Protein AF-0000000070306969 (afdb_homodimer)

Structure (mmCIF, N/CA/C/O backbone):
data_AF-0000000070306969-model_v1
#
loop_
_entity.id
_entity.type
_entity.pdbx_description
1 polymer 'Uncharacterized protein'
#
loop_
_atom_site.group_PDB
_atom_site.id
_atom_site.type_symbol
_atom_site.label_atom_id
_atom_site.label_alt_id
_atom_site.label_comp_id
_atom_site.label_asym_id
_atom_site.label_entity_id
_atom_site.label_seq_id
_atom_site.pdbx_PDB_ins_code
_atom_site.Cartn_x
_atom_site.Cartn_y
_atom_site.Cartn_z
_atom_site.occupancy
_atom_site.B_iso_or_equiv
_atom_site.auth_seq_id
_atom_site.auth_comp_id
_atom_site.auth_asym_id
_atom_site.auth_atom_id
_atom_site.pdbx_PDB_model_num
ATOM 1 N N . MET A 1 1 ? -7.176 44.594 17.234 1 61.69 1 MET A N 1
ATOM 2 C CA . MET A 1 1 ? -5.941 44 16.734 1 61.69 1 MET A CA 1
ATOM 3 C C . MET A 1 1 ? -5.578 42.75 17.5 1 61.69 1 MET A C 1
ATOM 5 O O . MET A 1 1 ? -5.281 41.719 16.906 1 61.69 1 MET A O 1
ATOM 9 N N . VAL A 1 2 ? -5.82 42.844 18.797 1 67.19 2 VAL A N 1
ATOM 10 C CA . VAL A 1 2 ? -5.48 41.688 19.641 1 67.19 2 VAL A CA 1
ATOM 11 C C . VAL A 1 2 ? -6.52 40.594 19.469 1 67.19 2 VAL A C 1
ATOM 13 O O . VAL A 1 2 ? -6.168 39.406 19.359 1 67.19 2 VAL A O 1
ATOM 16 N N . LYS A 1 3 ? -7.684 41 19.328 1 71.31 3 LYS A N 1
ATOM 17 C CA . LYS A 1 3 ? -8.758 40.031 19.172 1 71.31 3 LYS A CA 1
ATOM 18 C C . LYS A 1 3 ? -8.664 39.312 17.828 1 71.31 3 LYS A C 1
ATOM 20 O O . LYS A 1 3 ? -8.867 38.094 17.75 1 71.31 3 LYS A O 1
ATOM 25 N N . ALA A 1 4 ? -8.297 40.031 16.859 1 69.44 4 ALA A N 1
ATOM 26 C CA . ALA A 1 4 ? -8.141 39.469 15.539 1 69.44 4 ALA A CA 1
ATOM 27 C C . ALA A 1 4 ? -6.977 38.469 15.5 1 69.44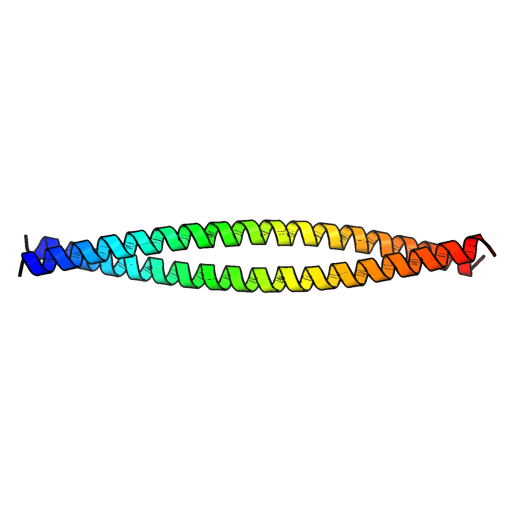 4 ALA A C 1
ATOM 29 O O . ALA A 1 4 ? -7.094 37.375 14.93 1 69.44 4 ALA A O 1
ATOM 30 N N . ALA A 1 5 ? -5.992 38.781 16.266 1 75.56 5 ALA A N 1
ATOM 31 C CA . ALA A 1 5 ? -4.809 37.906 16.297 1 75.56 5 ALA A CA 1
ATOM 32 C C . ALA A 1 5 ? -5.098 36.625 17.047 1 75.56 5 ALA A C 1
ATOM 34 O O . ALA A 1 5 ? -4.633 35.531 16.641 1 75.56 5 ALA A O 1
ATOM 35 N N . LYS A 1 6 ? -5.938 36.812 18.031 1 81.56 6 LYS A N 1
ATOM 36 C CA . LYS A 1 6 ? -6.312 35.625 18.797 1 81.56 6 LYS A CA 1
ATOM 37 C C . LYS A 1 6 ? -7.195 34.688 17.984 1 81.56 6 LYS A C 1
ATOM 39 O O . LYS A 1 6 ? -7.035 33.469 18.047 1 81.56 6 LYS A O 1
ATOM 44 N N . ALA A 1 7 ? -8.094 35.219 17.266 1 82.5 7 ALA A N 1
ATOM 45 C CA . ALA A 1 7 ? -8.969 34.406 16.422 1 82.5 7 ALA A CA 1
ATOM 46 C C . ALA A 1 7 ? -8.18 33.688 15.344 1 82.5 7 ALA A C 1
ATOM 48 O O . ALA A 1 7 ? -8.445 32.531 15.055 1 82.5 7 ALA A O 1
ATOM 49 N N . ASP A 1 8 ? -7.219 34.406 14.773 1 86.12 8 ASP A N 1
ATOM 50 C CA . ASP A 1 8 ? -6.363 33.781 13.75 1 86.12 8 ASP A CA 1
ATOM 51 C C . ASP A 1 8 ? -5.551 32.656 14.336 1 86.12 8 ASP A C 1
ATOM 53 O O . ASP A 1 8 ? -5.391 31.609 13.695 1 86.12 8 ASP A O 1
ATOM 57 N N . LEU A 1 9 ? -5.113 32.844 15.523 1 89.44 9 LEU A N 1
ATOM 58 C CA . LEU A 1 9 ? -4.324 31.797 16.188 1 89.44 9 LEU A CA 1
ATOM 59 C C . LEU A 1 9 ? -5.184 30.578 16.516 1 89.44 9 LEU A C 1
ATOM 61 O O . LEU A 1 9 ? -4.734 29.438 16.375 1 89.44 9 LEU A O 1
ATOM 65 N N . ASP A 1 10 ? -6.355 30.828 16.922 1 90.25 10 ASP A N 1
ATOM 66 C CA . ASP A 1 10 ? -7.281 29.734 17.219 1 90.25 10 ASP A CA 1
ATOM 67 C C . ASP A 1 10 ? -7.602 28.922 15.961 1 90.25 10 ASP A C 1
ATOM 69 O O . ASP A 1 10 ? -7.629 27.703 15.992 1 90.25 10 ASP A O 1
ATOM 73 N N . GLN A 1 11 ? -7.773 29.641 14.945 1 93.75 11 GLN A N 1
ATOM 74 C CA . GLN A 1 11 ? -8.031 28.969 13.672 1 93.75 11 GLN A CA 1
ATOM 75 C C . GLN A 1 11 ? -6.832 28.141 13.234 1 93.75 11 GLN A C 1
ATOM 77 O O . GLN A 1 11 ? -6.992 27.047 12.703 1 93.75 11 GLN A O 1
ATOM 82 N N . ALA A 1 12 ? -5.688 28.672 13.406 1 94.25 12 ALA A N 1
ATOM 83 C CA . ALA A 1 12 ? -4.473 27.938 13.055 1 94.25 12 ALA A CA 1
ATOM 84 C C . ALA A 1 12 ? -4.328 26.672 13.883 1 94.25 12 ALA A C 1
ATOM 86 O O . ALA A 1 12 ? -3.936 25.625 13.367 1 94.25 12 ALA A O 1
ATOM 87 N N . ARG A 1 13 ? -4.676 26.781 15.109 1 93.25 13 ARG A N 1
ATOM 88 C CA . ARG A 1 13 ? -4.578 25.625 16 1 93.25 13 ARG A CA 1
ATOM 89 C C . ARG A 1 13 ? -5.559 24.531 15.602 1 93.25 13 ARG A C 1
ATOM 91 O O . ARG A 1 13 ? -5.238 23.344 15.672 1 93.25 13 ARG A O 1
ATOM 98 N N . VAL A 1 14 ? -6.734 24.922 15.234 1 96.75 14 VAL A N 1
ATOM 99 C CA . VAL A 1 14 ? -7.723 23.969 14.758 1 96.75 14 VAL A CA 1
ATOM 100 C C . VAL A 1 14 ? -7.211 23.281 13.492 1 96.75 14 VAL A C 1
ATOM 102 O O . VAL A 1 14 ? -7.289 22.062 13.359 1 96.75 14 VAL A O 1
ATOM 105 N N . ARG A 1 15 ? -6.637 24.031 12.562 1 97.81 15 ARG A N 1
ATOM 106 C CA . ARG A 1 15 ? -6.102 23.5 11.312 1 97.81 15 ARG A CA 1
ATOM 107 C C . ARG A 1 15 ? -4.961 22.516 11.586 1 97.81 15 ARG A C 1
ATOM 109 O O . ARG A 1 15 ? -4.867 21.469 10.945 1 97.81 15 ARG A O 1
ATOM 116 N N . ILE A 1 16 ? -4.133 22.875 12.414 1 98.38 16 ILE A N 1
ATOM 117 C CA . ILE A 1 16 ? -3.025 22 12.797 1 98.38 16 ILE A CA 1
ATOM 118 C C . ILE A 1 16 ? -3.57 20.672 13.312 1 98.38 16 ILE A C 1
ATOM 120 O O . ILE A 1 16 ? -3.107 19.609 12.898 1 98.38 16 ILE A O 1
ATOM 124 N N . SER A 1 17 ? -4.582 20.766 14.164 1 98.38 17 SER A N 1
ATOM 125 C CA . SER A 1 17 ? -5.18 19.562 14.711 1 98.38 17 SER A CA 1
ATOM 126 C C . SER A 1 17 ? -5.762 18.688 13.609 1 98.38 17 SER A C 1
ATOM 128 O O . SER A 1 17 ? -5.609 17.453 13.641 1 98.38 17 SER A O 1
ATOM 130 N N . GLU A 1 18 ? -6.445 19.234 12.688 1 98.56 18 GLU A N 1
ATOM 131 C CA . GLU A 1 18 ? -7.023 18.516 11.562 1 98.56 18 GLU A CA 1
ATOM 132 C C . GLU A 1 18 ? -5.938 17.844 10.711 1 98.56 18 GLU A C 1
ATOM 134 O O . GLU A 1 18 ? -6.074 16.688 10.32 1 98.56 18 GLU A O 1
ATOM 139 N N . LEU A 1 19 ? -4.902 18.578 10.484 1 98.69 19 LEU A N 1
ATOM 140 C CA . LEU A 1 19 ? -3.811 18.062 9.672 1 98.69 19 LEU A CA 1
ATOM 141 C C . LEU A 1 19 ? -3.078 16.938 10.391 1 98.69 19 LEU A C 1
ATOM 143 O O . LEU A 1 19 ? -2.674 15.945 9.758 1 98.69 19 LEU A O 1
ATOM 147 N N . GLU A 1 20 ? -2.891 17.078 11.672 1 98.69 20 GLU A N 1
ATOM 148 C CA . GLU A 1 20 ? -2.275 16.016 12.453 1 98.69 20 GLU A CA 1
ATOM 149 C C . GLU A 1 20 ? -3.115 14.742 12.414 1 98.69 20 GLU A C 1
ATOM 151 O O . GLU A 1 20 ? -2.576 13.641 12.32 1 98.69 20 GLU A O 1
ATOM 156 N N . ALA A 1 21 ? -4.355 14.883 12.477 1 98.81 21 ALA A N 1
ATOM 157 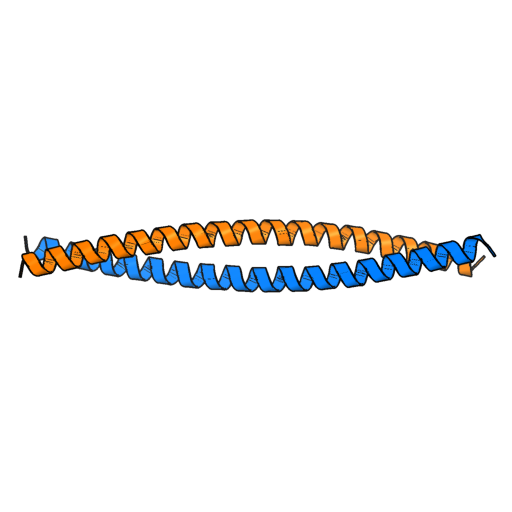C CA . ALA A 1 21 ? -5.246 13.734 12.375 1 98.81 21 ALA A CA 1
ATOM 158 C C . ALA A 1 21 ? -5.133 13.07 11.008 1 98.81 21 ALA A C 1
ATOM 160 O O . ALA A 1 21 ? -5.102 11.844 10.906 1 98.81 21 ALA A O 1
ATOM 161 N N . GLU A 1 22 ? -5.102 13.883 10.016 1 98.81 22 GLU A N 1
ATOM 162 C CA . GLU A 1 22 ? -4.973 13.359 8.656 1 98.81 22 GLU A CA 1
ATOM 163 C C . GLU A 1 22 ? -3.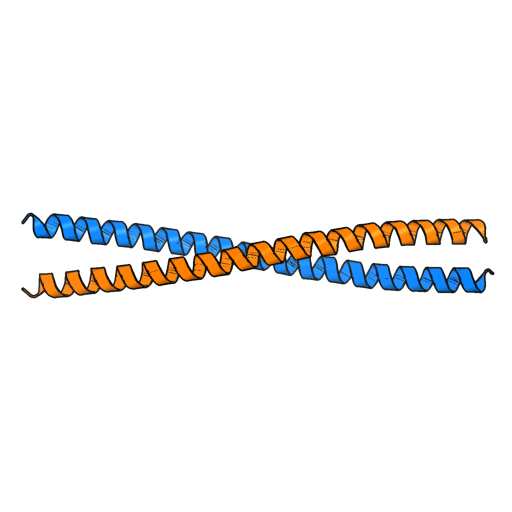645 12.633 8.469 1 98.81 22 GLU A C 1
ATOM 165 O O . GLU A 1 22 ? -3.592 11.578 7.836 1 98.81 22 GLU A O 1
ATOM 170 N N . VAL A 1 23 ? -2.59 13.156 8.93 1 98.88 23 VAL A N 1
ATOM 171 C CA . VAL A 1 23 ? -1.28 12.516 8.883 1 98.88 23 VAL A CA 1
ATOM 172 C C . VAL A 1 23 ? -1.352 11.148 9.562 1 98.88 23 VAL A C 1
ATOM 174 O O . VAL A 1 23 ? -0.837 10.156 9.039 1 98.88 23 VAL A O 1
ATOM 177 N N . THR A 1 24 ? -1.994 11.188 10.711 1 98.88 24 THR A N 1
ATOM 178 C CA . THR A 1 24 ? -2.145 9.938 11.438 1 98.88 24 THR A CA 1
ATOM 179 C C . THR A 1 24 ? -2.947 8.93 10.625 1 98.88 24 THR A C 1
ATOM 181 O O . THR A 1 24 ? -2.572 7.758 10.531 1 98.88 24 THR A O 1
ATOM 184 N N . ARG A 1 25 ? -3.998 9.242 10.016 1 98.75 25 ARG A N 1
ATOM 185 C CA . ARG A 1 25 ? -4.844 8.375 9.195 1 98.75 25 ARG A CA 1
ATOM 186 C C . ARG A 1 25 ? -4.078 7.836 7.992 1 98.75 25 ARG A C 1
ATOM 188 O O . ARG A 1 25 ? -4.09 6.633 7.73 1 98.75 25 ARG A O 1
ATOM 195 N N . LEU A 1 26 ? -3.428 8.727 7.371 1 98.81 26 LEU A N 1
ATOM 196 C CA . LEU A 1 26 ? -2.695 8.336 6.172 1 98.81 26 LEU A CA 1
ATOM 197 C C . LEU A 1 26 ? -1.522 7.43 6.523 1 98.81 26 LEU A C 1
ATOM 199 O O . LEU A 1 26 ? -1.191 6.512 5.77 1 98.81 26 LEU A O 1
ATOM 203 N N . GLY A 1 27 ? -0.964 7.777 7.652 1 98.75 27 GLY A N 1
ATOM 204 C CA . GLY A 1 27 ? 0.09 6.895 8.125 1 98.75 27 GLY A CA 1
ATOM 205 C C . GLY A 1 27 ? -0.39 5.48 8.391 1 98.75 27 GLY A C 1
ATOM 206 O O . GLY A 1 27 ? 0.252 4.516 7.977 1 98.75 27 GLY A O 1
ATOM 207 N N . SER A 1 28 ? -1.448 5.328 8.969 1 98.81 28 SER A N 1
ATOM 208 C CA . SER A 1 28 ? -2.041 4.023 9.258 1 98.81 28 SER A CA 1
ATOM 209 C C . SER A 1 28 ? -2.434 3.303 7.969 1 98.81 28 SER A C 1
ATOM 211 O O . SER A 1 28 ? -2.234 2.092 7.844 1 98.81 28 SER A O 1
ATOM 213 N N . LYS A 1 29 ? -3.002 4.074 7.105 1 98.88 29 LYS A N 1
ATOM 214 C CA . LYS A 1 29 ? -3.361 3.512 5.805 1 98.88 29 LYS A CA 1
ATOM 215 C C . LYS A 1 29 ? -2.135 2.959 5.086 1 98.88 29 LYS A C 1
ATOM 217 O O . LYS A 1 29 ? -2.162 1.84 4.57 1 98.88 29 LYS A O 1
ATOM 222 N N . ALA A 1 30 ? -1.133 3.75 5.105 1 98.81 30 ALA A N 1
ATOM 223 C CA . ALA A 1 30 ? 0.1 3.336 4.441 1 98.81 30 ALA A CA 1
ATOM 224 C C . ALA A 1 30 ? 0.685 2.088 5.098 1 98.81 30 ALA A C 1
ATOM 226 O O . ALA A 1 30 ? 1.187 1.195 4.41 1 98.81 30 ALA A O 1
ATOM 227 N N . ASP A 1 31 ? 0.599 2.002 6.344 1 98.75 31 ASP A N 1
ATOM 228 C CA . ASP A 1 31 ? 1.097 0.837 7.07 1 98.75 31 ASP A CA 1
ATOM 229 C C . ASP A 1 31 ? 0.297 -0.415 6.715 1 98.75 31 ASP A C 1
ATOM 231 O O . ASP A 1 31 ? 0.871 -1.483 6.496 1 98.75 31 ASP A O 1
ATOM 235 N N . ALA A 1 32 ? -0.991 -0.326 6.648 1 98.81 32 ALA A N 1
ATOM 236 C CA . ALA A 1 32 ? -1.843 -1.455 6.285 1 98.81 32 ALA A CA 1
ATOM 237 C C . ALA A 1 32 ? -1.557 -1.924 4.863 1 98.81 32 ALA A C 1
ATOM 239 O O . ALA A 1 32 ? -1.459 -3.125 4.605 1 98.81 32 ALA A O 1
ATOM 240 N N . GLN A 1 33 ? -1.401 -0.964 4.031 1 98.94 33 GLN A N 1
ATOM 241 C CA . GLN A 1 33 ? -1.112 -1.289 2.639 1 98.94 33 GLN A CA 1
ATOM 242 C C . GLN A 1 33 ? 0.239 -1.985 2.506 1 98.94 33 GLN A C 1
ATOM 244 O O . GLN A 1 33 ? 0.394 -2.902 1.697 1 98.94 33 GLN A O 1
ATOM 249 N N . GLN A 1 34 ? 1.131 -1.556 3.311 1 98.88 34 GLN A N 1
ATOM 250 C CA . GLN A 1 34 ? 2.43 -2.219 3.293 1 98.88 34 GLN A CA 1
ATOM 251 C C . GLN A 1 34 ? 2.311 -3.676 3.734 1 98.88 34 GLN A C 1
ATOM 253 O O . GLN A 1 34 ? 2.965 -4.555 3.17 1 98.88 34 GLN A O 1
ATOM 258 N N . GLY A 1 35 ? 1.567 -3.906 4.75 1 98.88 35 GLY A N 1
ATOM 259 C CA . GLY A 1 35 ? 1.32 -5.273 5.176 1 98.88 35 GLY A CA 1
ATOM 260 C C . GLY A 1 35 ? 0.701 -6.133 4.09 1 98.88 35 GLY A C 1
ATOM 261 O O . GLY A 1 35 ? 1.089 -7.289 3.91 1 98.88 35 GLY A O 1
ATOM 262 N N . GLU A 1 36 ? -0.201 -5.594 3.375 1 98.94 36 GLU A N 1
ATOM 263 C CA . GLU A 1 36 ? -0.847 -6.309 2.279 1 98.94 36 GLU A CA 1
ATOM 264 C C . GLU A 1 36 ? 0.145 -6.617 1.161 1 98.94 36 GLU A C 1
ATOM 266 O O . GLU A 1 36 ? 0.137 -7.719 0.604 1 98.94 36 GLU A O 1
ATOM 271 N N . ILE A 1 37 ? 0.938 -5.672 0.832 1 98.94 37 ILE A N 1
ATOM 272 C CA . ILE A 1 37 ? 1.953 -5.852 -0.2 1 98.94 37 ILE A CA 1
ATOM 273 C C . ILE A 1 37 ? 2.873 -7.012 0.177 1 98.94 37 ILE A C 1
ATOM 275 O O . ILE A 1 37 ? 3.168 -7.875 -0.654 1 98.94 37 ILE A O 1
ATOM 279 N N . GLU A 1 38 ? 3.23 -7.004 1.42 1 98.88 38 GLU A N 1
ATOM 280 C CA . GLU A 1 38 ? 4.133 -8.055 1.879 1 98.88 38 GLU A CA 1
ATOM 281 C C . GLU A 1 38 ? 3.439 -9.414 1.871 1 98.88 38 GLU A C 1
ATOM 283 O O . GLU A 1 38 ? 4.047 -10.43 1.511 1 98.88 38 GLU A O 1
ATOM 288 N N . SER A 1 39 ? 2.225 -9.508 2.221 1 98.88 39 SER A N 1
ATOM 289 C CA . SER A 1 39 ? 1.45 -10.75 2.191 1 98.88 39 SER A CA 1
ATOM 290 C C . SER A 1 39 ? 1.302 -11.273 0.767 1 98.88 39 SER A C 1
ATOM 292 O O . SER A 1 39 ? 1.489 -12.461 0.517 1 98.88 39 SER A O 1
ATOM 294 N N . GLN A 1 40 ? 1.014 -10.375 -0.122 1 98.94 40 GLN A N 1
ATOM 295 C CA . GLN A 1 40 ? 0.847 -10.758 -1.52 1 98.94 40 GLN A CA 1
ATOM 296 C C . GLN A 1 40 ? 2.168 -11.227 -2.123 1 98.94 40 GLN A C 1
ATOM 298 O O . GLN A 1 40 ? 2.193 -12.164 -2.926 1 98.94 40 GLN A O 1
ATOM 303 N N . LYS A 1 41 ? 3.191 -10.57 -1.679 1 98.94 41 LYS A N 1
ATOM 304 C CA . LYS A 1 41 ? 4.508 -10.984 -2.154 1 98.94 41 LYS A CA 1
ATOM 305 C C . LYS A 1 41 ? 4.797 -12.438 -1.769 1 98.94 41 LYS A C 1
ATOM 307 O O . LYS A 1 41 ? 5.34 -13.203 -2.568 1 98.94 41 LYS A O 1
ATOM 312 N N . LEU A 1 42 ? 4.457 -12.828 -0.613 1 98.88 42 LEU A N 1
ATOM 313 C CA . LEU A 1 42 ? 4.645 -14.203 -0.15 1 98.88 42 LEU A CA 1
ATOM 314 C C . LEU A 1 42 ? 3.773 -15.164 -0.945 1 98.88 42 LEU A C 1
ATOM 316 O O . LEU A 1 42 ? 4.23 -16.25 -1.335 1 98.88 42 LEU A O 1
ATOM 320 N N . ASP A 1 43 ? 2.584 -14.805 -1.172 1 98.88 43 ASP A N 1
ATOM 321 C CA . ASP A 1 43 ? 1.684 -15.641 -1.957 1 98.88 43 ASP A CA 1
ATOM 322 C C . ASP A 1 43 ? 2.227 -15.859 -3.367 1 98.88 43 ASP A C 1
ATOM 324 O O . ASP A 1 43 ? 2.189 -16.984 -3.885 1 98.88 43 ASP A O 1
ATOM 328 N N . ILE A 1 44 ? 2.713 -14.82 -3.934 1 98.94 44 ILE A N 1
ATOM 329 C CA . ILE A 1 44 ? 3.277 -14.898 -5.277 1 98.94 44 ILE A CA 1
ATOM 330 C C . ILE A 1 44 ? 4.461 -15.859 -5.285 1 98.94 44 ILE A C 1
ATOM 332 O O . ILE A 1 44 ? 4.594 -16.688 -6.191 1 98.94 44 ILE A O 1
ATOM 336 N N . GLN A 1 45 ? 5.215 -15.781 -4.238 1 98.81 45 GLN A N 1
ATOM 337 C CA . GLN A 1 45 ? 6.375 -16.656 -4.137 1 98.81 45 GLN A CA 1
ATOM 338 C C . GLN A 1 45 ? 5.949 -18.125 -4.027 1 98.81 45 GLN A C 1
ATOM 340 O O . GLN A 1 45 ? 6.527 -18.984 -4.684 1 98.81 45 GLN A O 1
ATOM 345 N N . VAL A 1 46 ? 5.035 -18.375 -3.246 1 98.88 46 VAL A N 1
ATOM 346 C CA . VAL A 1 46 ? 4.535 -19.734 -3.045 1 98.88 46 VAL A CA 1
ATOM 347 C C . VAL A 1 46 ? 3.957 -20.266 -4.352 1 98.88 46 VAL A C 1
ATOM 349 O O . VAL A 1 46 ? 4.262 -21.391 -4.754 1 98.88 46 VAL A O 1
ATOM 352 N N . LYS A 1 47 ? 3.201 -19.469 -5.004 1 98.81 47 LYS A N 1
ATOM 353 C CA . LYS A 1 47 ? 2.57 -19.891 -6.25 1 98.81 47 LYS A CA 1
ATOM 354 C C . LYS A 1 47 ? 3.609 -20.094 -7.348 1 98.81 47 LYS A C 1
ATOM 356 O O . LYS A 1 47 ? 3.488 -21.031 -8.156 1 98.81 47 LYS A O 1
ATOM 361 N N . SER A 1 48 ? 4.613 -19.25 -7.336 1 98.81 48 SER A N 1
ATOM 362 C CA . SER A 1 48 ? 5.699 -19.422 -8.297 1 98.81 48 SER A CA 1
ATOM 363 C C . SER A 1 48 ? 6.422 -20.75 -8.078 1 98.81 48 SER A C 1
ATOM 365 O O . SER A 1 48 ? 6.734 -21.453 -9.039 1 98.81 48 SER A O 1
ATOM 367 N N . ARG A 1 49 ? 6.684 -21.125 -6.895 1 98.75 49 ARG A N 1
ATOM 368 C CA . ARG A 1 49 ? 7.328 -22.391 -6.586 1 98.75 49 ARG A CA 1
ATOM 369 C C . ARG A 1 49 ? 6.453 -23.578 -7.012 1 98.75 49 ARG A C 1
ATOM 371 O O . ARG A 1 49 ? 6.953 -24.547 -7.57 1 98.75 49 ARG A O 1
ATOM 378 N N . ARG A 1 50 ? 5.25 -23.453 -6.785 1 98.5 50 ARG A N 1
ATOM 379 C CA . ARG A 1 50 ? 4.309 -24.5 -7.164 1 98.5 50 ARG A CA 1
ATOM 380 C C . ARG A 1 50 ? 4.277 -24.688 -8.68 1 98.5 50 ARG A C 1
ATOM 382 O O . ARG A 1 50 ? 4.273 -25.812 -9.172 1 98.5 50 ARG A O 1
ATOM 389 N N . ILE A 1 51 ? 4.227 -23.594 -9.367 1 98.62 51 ILE A N 1
ATOM 390 C CA . ILE A 1 51 ? 4.234 -23.641 -10.828 1 98.62 51 ILE A CA 1
ATOM 391 C C . ILE A 1 51 ? 5.504 -24.328 -11.312 1 98.62 51 ILE A C 1
ATOM 393 O O . ILE A 1 51 ? 5.445 -25.219 -12.18 1 98.62 51 ILE A O 1
ATOM 397 N N . ASN A 1 52 ? 6.5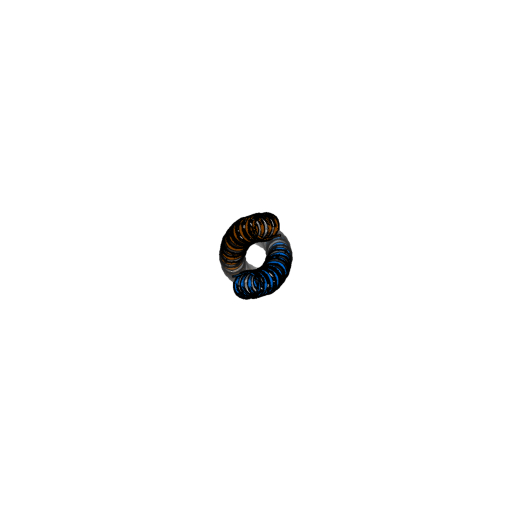86 -23.875 -10.703 1 98.31 52 ASN A N 1
ATOM 398 C CA . ASN A 1 52 ? 7.855 -24.484 -11.086 1 98.31 52 ASN A CA 1
ATOM 399 C C . ASN A 1 52 ? 7.848 -25.984 -10.836 1 98.31 52 ASN A C 1
ATOM 401 O O . ASN A 1 52 ? 8.305 -26.766 -11.68 1 98.31 52 ASN A O 1
ATOM 405 N N . ASP A 1 53 ? 7.328 -26.422 -9.727 1 97.44 53 ASP A N 1
ATOM 406 C CA . ASP A 1 53 ? 7.246 -27.828 -9.383 1 97.44 53 ASP A CA 1
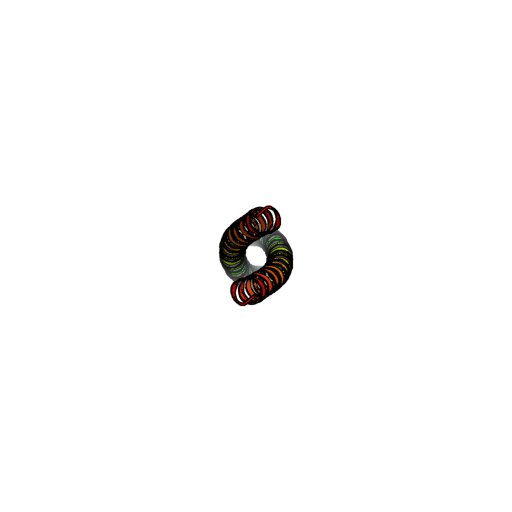ATOM 407 C C . ASP A 1 53 ? 6.359 -28.594 -10.367 1 97.44 53 ASP A C 1
ATOM 409 O O . ASP A 1 53 ? 6.719 -29.672 -10.828 1 97.44 53 ASP A O 1
ATOM 413 N N . LEU A 1 54 ? 5.289 -28 -10.742 1 96.69 54 LEU A N 1
ATOM 414 C CA . LEU A 1 54 ? 4.348 -28.641 -11.656 1 96.69 54 LEU A CA 1
ATOM 415 C C . LEU A 1 54 ? 4.941 -28.734 -13.062 1 96.69 54 LEU A C 1
ATOM 417 O O . LEU A 1 54 ? 4.766 -29.75 -13.742 1 96.69 54 LEU A O 1
ATOM 421 N N . GLU A 1 55 ? 5.637 -27.734 -13.398 1 95.56 55 GLU A N 1
ATOM 422 C CA . GLU A 1 55 ? 6.273 -27.734 -14.711 1 95.56 55 GLU A CA 1
ATOM 423 C C . GLU A 1 55 ? 7.387 -28.781 -14.773 1 95.56 55 GLU A C 1
ATOM 425 O O . GLU A 1 55 ? 7.543 -29.469 -15.789 1 95.56 55 GLU A O 1
ATOM 430 N N . ALA A 1 56 ? 8.133 -28.875 -13.695 1 93.81 56 ALA A N 1
ATOM 431 C CA . ALA A 1 56 ? 9.18 -29.891 -13.625 1 93.81 56 ALA A CA 1
ATOM 432 C C . ALA A 1 56 ? 8.594 -31.297 -13.703 1 93.81 56 ALA A C 1
ATOM 434 O O . ALA A 1 56 ? 9.109 -32.156 -14.422 1 93.81 56 ALA A O 1
ATOM 435 N N . ALA A 1 57 ? 7.547 -31.516 -13.109 1 90.38 57 ALA A N 1
ATOM 436 C CA . ALA A 1 57 ? 6.875 -32.812 -13.117 1 90.38 57 ALA A CA 1
ATOM 437 C C . ALA A 1 57 ? 6.359 -33.156 -14.516 1 90.38 57 ALA A C 1
ATOM 439 O O . ALA A 1 57 ? 6.477 -34.281 -14.969 1 90.38 57 ALA A O 1
ATOM 440 N N . ARG A 1 58 ? 5.832 -32.125 -15.094 1 87.88 58 ARG A N 1
ATOM 441 C CA . ARG A 1 58 ? 5.328 -32.312 -16.453 1 87.88 58 ARG A CA 1
ATOM 442 C C . ARG A 1 58 ? 6.453 -32.688 -17.406 1 87.88 58 ARG A C 1
ATOM 444 O O . ARG A 1 58 ? 6.289 -33.562 -18.25 1 87.88 58 ARG A O 1
ATOM 451 N N . LYS A 1 59 ? 7.586 -32.062 -17.219 1 88.5 59 LYS A N 1
ATOM 452 C CA . LYS A 1 59 ? 8.727 -32.375 -18.078 1 88.5 59 LYS A CA 1
ATOM 453 C C . LYS A 1 59 ? 9.234 -33.781 -17.875 1 88.5 59 LYS A C 1
ATOM 455 O O . LYS A 1 59 ? 9.586 -34.469 -18.828 1 88.5 59 LYS A O 1
ATOM 460 N N . ILE A 1 60 ? 9.242 -34.281 -16.703 1 85.69 60 ILE A N 1
ATOM 461 C CA . ILE A 1 60 ? 9.68 -35.625 -16.375 1 85.69 60 ILE A CA 1
ATOM 462 C C . ILE A 1 60 ? 8.711 -36.656 -16.953 1 85.69 60 ILE A C 1
ATOM 464 O O . ILE A 1 60 ? 9.125 -37.656 -17.547 1 85.69 60 ILE A O 1
ATOM 468 N N . ALA A 1 61 ? 7.5 -36.375 -17.016 1 83.81 61 ALA A N 1
ATOM 469 C CA . ALA A 1 61 ? 6.473 -37.281 -17.516 1 83.81 61 ALA A CA 1
ATOM 470 C C . ALA A 1 61 ? 6.531 -37.375 -19.047 1 83.81 61 ALA A C 1
ATOM 472 O O . ALA A 1 61 ? 6.301 -38.469 -19.609 1 83.81 61 ALA A O 1
ATOM 473 N N . GLU A 1 62 ? 6.836 -36.344 -19.672 1 83 62 GLU A N 1
ATOM 474 C CA . GLU A 1 62 ? 6.891 -36.344 -21.125 1 83 62 GLU A CA 1
ATOM 475 C C . GLU A 1 62 ? 8.094 -37.125 -21.641 1 83 62 GLU A C 1
A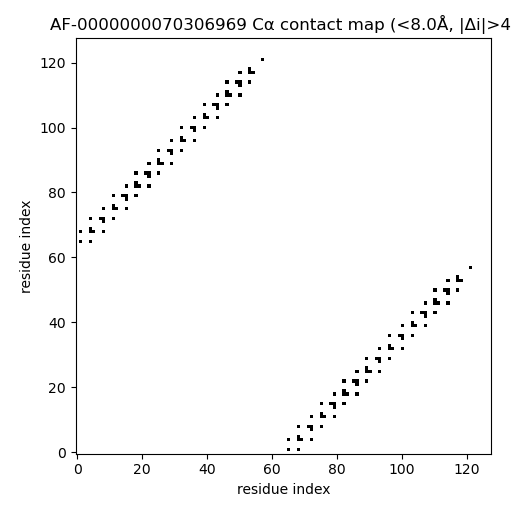TOM 477 O O . GLU A 1 62 ? 8.078 -37.625 -22.781 1 83 62 GLU A O 1
ATOM 482 N N . HIS A 1 63 ? 9.07 -37.344 -20.844 1 83.06 63 HIS A N 1
ATOM 483 C CA . HIS A 1 63 ? 10.281 -38.062 -21.266 1 83.06 63 HIS A CA 1
ATOM 484 C C . HIS A 1 63 ? 10.242 -39.5 -20.844 1 83.06 63 HIS A C 1
ATOM 486 O O . HIS A 1 63 ? 11.102 -40.312 -21.234 1 83.06 63 HIS A O 1
ATOM 492 N N . GLN A 1 64 ? 9.211 -39.938 -20.219 1 72.56 64 GLN A N 1
ATOM 493 C CA . GLN A 1 64 ? 9.031 -41.344 -19.875 1 72.56 64 GLN A CA 1
ATOM 494 C C . GLN A 1 64 ? 8.094 -42.062 -20.844 1 72.56 64 GLN A C 1
ATOM 496 O O . GLN A 1 64 ? 8.305 -43.219 -21.203 1 72.56 64 GLN A O 1
ATOM 501 N N . MET B 1 1 ? 2.504 41.75 24.109 1 62.03 1 MET B N 1
ATOM 502 C CA . MET B 1 1 ? 1.343 40.906 23.906 1 62.03 1 MET B CA 1
ATOM 503 C C . MET B 1 1 ? 1.061 40.688 22.422 1 62.03 1 MET B C 1
ATOM 505 O O . MET B 1 1 ? 0.87 39.562 21.969 1 62.03 1 MET B O 1
ATOM 509 N N . VAL B 1 2 ? 1.215 41.781 21.688 1 66.75 2 VAL B N 1
ATOM 510 C CA . VAL B 1 2 ? 0.957 41.719 20.25 1 66.75 2 VAL B CA 1
ATOM 511 C C . VAL B 1 2 ? 2.102 40.969 19.547 1 66.75 2 VAL B C 1
ATO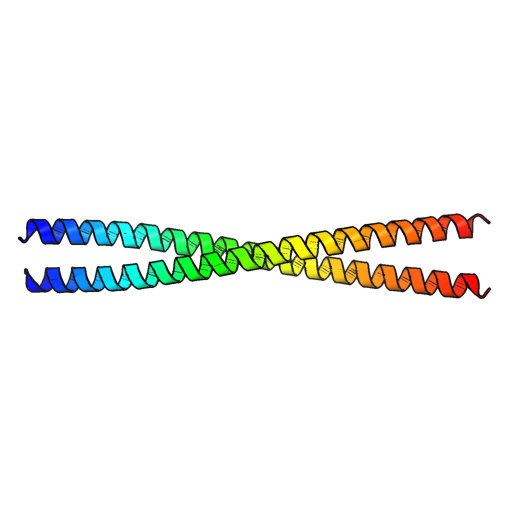M 513 O O . VAL B 1 2 ? 1.868 40.156 18.672 1 66.75 2 VAL B O 1
ATOM 516 N N . LYS B 1 3 ? 3.232 41.219 20.016 1 70.12 3 LYS B N 1
ATOM 517 C CA . LYS B 1 3 ? 4.402 40.594 19.406 1 70.12 3 LYS B CA 1
ATOM 518 C C . LYS B 1 3 ? 4.426 39.094 19.672 1 70.12 3 LYS B C 1
ATOM 520 O O . LYS B 1 3 ? 4.742 38.312 18.781 1 70.12 3 LYS B O 1
ATOM 525 N N . ALA B 1 4 ? 4.027 38.781 20.812 1 69.81 4 ALA B N 1
ATOM 526 C CA . ALA B 1 4 ? 3.982 37.375 21.188 1 69.81 4 ALA B CA 1
ATOM 527 C C . ALA B 1 4 ? 2.91 36.625 20.391 1 69.81 4 ALA B C 1
ATOM 529 O O . ALA B 1 4 ? 3.146 35.531 19.891 1 69.81 4 ALA B O 1
ATOM 530 N N . ALA B 1 5 ? 1.875 37.312 20.094 1 75.12 5 ALA B N 1
ATOM 531 C CA . ALA B 1 5 ? 0.772 36.719 19.344 1 75.12 5 ALA B CA 1
ATOM 532 C C . ALA B 1 5 ? 1.149 36.531 17.875 1 75.12 5 ALA B C 1
ATOM 534 O O . ALA B 1 5 ? 0.8 35.5 17.281 1 75.12 5 ALA B O 1
ATOM 535 N N . LYS B 1 6 ? 1.947 37.469 17.453 1 81.5 6 LYS B N 1
ATOM 536 C CA . LYS B 1 6 ? 2.393 37.375 16.062 1 81.5 6 LYS B CA 1
ATOM 537 C C . LYS B 1 6 ? 3.383 36.219 15.883 1 81.5 6 LYS B C 1
ATOM 539 O O . LYS B 1 6 ? 3.334 35.5 14.891 1 81.5 6 LYS B O 1
ATOM 544 N N . ALA B 1 7 ? 4.25 36.062 16.781 1 82.25 7 ALA B N 1
ATOM 545 C CA . ALA B 1 7 ? 5.23 35 16.734 1 82.25 7 ALA B CA 1
ATOM 546 C C . ALA B 1 7 ? 4.547 33.625 16.797 1 82.25 7 ALA B 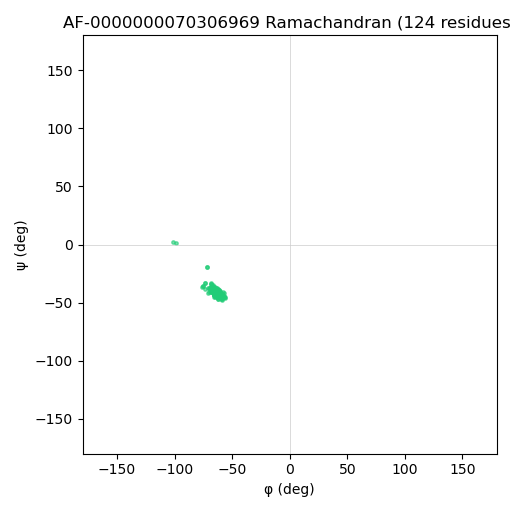C 1
ATOM 548 O O . ALA B 1 7 ? 4.926 32.688 16.062 1 82.25 7 ALA B O 1
ATOM 549 N N . ASP B 1 8 ? 3.531 33.562 17.672 1 86.12 8 ASP B N 1
ATOM 550 C CA . ASP B 1 8 ? 2.771 32.312 17.797 1 86.12 8 ASP B CA 1
ATOM 551 C C . ASP B 1 8 ? 2.047 31.984 16.5 1 86.12 8 ASP B C 1
ATOM 553 O O . ASP B 1 8 ? 2 30.812 16.078 1 86.12 8 ASP B O 1
ATOM 557 N N . LEU B 1 9 ? 1.556 33 15.891 1 89.31 9 LEU B N 1
ATOM 558 C CA . LEU B 1 9 ? 0.837 32.781 14.633 1 89.31 9 LEU B CA 1
ATOM 559 C C . LEU B 1 9 ? 1.79 32.375 13.523 1 89.31 9 LEU B C 1
ATOM 561 O O . LEU B 1 9 ? 1.444 31.516 12.695 1 89.31 9 LEU B O 1
ATOM 565 N N . ASP B 1 10 ? 2.924 32.938 13.508 1 89.94 10 ASP B N 1
ATOM 566 C CA . ASP B 1 10 ? 3.93 32.562 12.523 1 89.94 10 ASP B CA 1
ATOM 567 C C . ASP B 1 10 ? 4.367 31.109 12.703 1 89.94 10 ASP B C 1
ATOM 569 O O . ASP B 1 10 ? 4.504 30.375 11.727 1 89.94 10 ASP B O 1
ATOM 573 N N . GLN B 1 11 ? 4.512 30.781 13.914 1 93.88 11 GLN B N 1
ATOM 574 C CA . GLN B 1 11 ? 4.883 29.406 14.203 1 93.88 11 GLN B CA 1
ATOM 575 C C . GLN B 1 11 ? 3.777 28.438 13.781 1 93.88 11 GLN B C 1
ATOM 577 O O . GLN B 1 11 ? 4.059 27.359 13.266 1 93.88 11 GLN B O 1
ATOM 582 N N . ALA B 1 12 ? 2.592 28.797 14.023 1 94.25 12 ALA B N 1
ATOM 583 C CA . ALA B 1 12 ? 1.457 27.969 13.633 1 94.25 12 ALA B CA 1
ATOM 584 C C . ALA B 1 12 ? 1.396 27.812 12.117 1 94.25 12 ALA B C 1
ATOM 586 O O . ALA B 1 12 ? 1.119 26.719 11.609 1 94.25 12 ALA B O 1
ATOM 587 N N . ARG B 1 13 ? 1.699 28.859 11.445 1 93.19 13 ARG B N 1
ATOM 588 C CA . ARG B 1 13 ? 1.666 28.828 9.992 1 93.19 13 ARG B CA 1
ATOM 589 C C . ARG B 1 13 ? 2.754 27.922 9.438 1 93.19 13 ARG B C 1
ATOM 591 O O . ARG B 1 13 ? 2.533 27.203 8.453 1 93.19 13 ARG B O 1
ATOM 598 N N . VAL B 1 14 ? 3.889 27.984 10.023 1 96.75 14 VAL B N 1
ATOM 599 C CA . VAL B 1 14 ? 4.977 27.109 9.617 1 96.75 14 VAL B CA 1
ATOM 600 C C . VAL B 1 14 ? 4.586 25.656 9.859 1 96.75 14 VAL B C 1
ATOM 602 O O . VAL B 1 14 ? 4.766 24.797 8.992 1 96.75 14 VAL B O 1
ATOM 605 N N . ARG B 1 15 ? 3.977 25.328 11.008 1 97.81 15 ARG B N 1
ATOM 606 C CA . ARG B 1 15 ? 3.547 23.984 11.344 1 97.81 15 ARG B CA 1
ATOM 607 C C . ARG B 1 15 ? 2.484 23.484 10.367 1 97.81 15 ARG B C 1
ATOM 609 O O . ARG B 1 15 ? 2.516 22.328 9.945 1 97.81 15 ARG B O 1
ATOM 616 N N . ILE B 1 16 ? 1.599 24.281 10.07 1 98.31 16 ILE B N 1
ATOM 617 C CA . ILE B 1 16 ? 0.559 23.938 9.109 1 98.31 16 ILE B CA 1
ATOM 618 C C . ILE B 1 16 ? 1.198 23.547 7.777 1 98.31 16 ILE B C 1
ATOM 620 O O . ILE B 1 16 ? 0.847 22.531 7.184 1 98.31 16 ILE B O 1
ATOM 624 N N . SER B 1 17 ? 2.166 24.359 7.371 1 98.38 17 SER B N 1
ATOM 625 C CA . SER B 1 17 ? 2.844 24.078 6.109 1 98.38 17 SER B CA 1
ATOM 626 C C . SER B 1 17 ? 3.551 22.734 6.145 1 98.38 17 SER B C 1
ATOM 628 O O . SER B 1 17 ? 3.506 21.984 5.172 1 98.38 17 SER B O 1
ATOM 630 N N . GLU B 1 18 ? 4.215 22.438 7.191 1 98.56 18 GLU B N 1
ATOM 631 C CA . GLU B 1 18 ? 4.902 21.156 7.359 1 98.56 18 GLU B CA 1
ATOM 632 C C . GLU B 1 18 ? 3.922 19.984 7.336 1 98.56 18 GLU B C 1
ATOM 634 O O . GLU B 1 18 ? 4.176 18.969 6.688 1 98.56 18 GLU B O 1
ATOM 639 N N . LEU B 1 19 ? 2.838 20.172 8 1 98.69 19 LEU B N 1
ATOM 640 C CA . LEU B 1 19 ? 1.836 19.109 8.07 1 98.69 19 LEU B CA 1
ATOM 641 C C . LEU B 1 19 ? 1.171 18.906 6.715 1 98.69 19 LEU B C 1
ATOM 643 O O . LEU B 1 19 ? 0.878 17.766 6.332 1 98.69 19 LEU B O 1
ATOM 647 N N . GLU B 1 20 ? 0.916 19.969 6.02 1 98.69 20 GLU B N 1
ATOM 648 C CA . GLU B 1 20 ? 0.362 19.859 4.672 1 98.69 20 GLU B CA 1
ATOM 649 C C . GLU B 1 20 ? 1.312 19.109 3.748 1 98.69 20 GLU B C 1
ATOM 651 O O . GLU B 1 20 ? 0.875 18.297 2.93 1 98.69 20 GLU B O 1
ATOM 656 N N . ALA B 1 21 ? 2.531 19.359 3.859 1 98.75 21 ALA B N 1
ATOM 657 C CA . ALA B 1 21 ? 3.523 18.641 3.068 1 98.75 21 ALA B CA 1
ATOM 658 C C . ALA B 1 21 ? 3.525 17.156 3.412 1 98.75 21 ALA B C 1
ATOM 660 O O . ALA B 1 21 ? 3.605 16.297 2.521 1 98.75 21 ALA B O 1
ATOM 661 N N . GLU B 1 22 ? 3.459 16.875 4.656 1 98.81 22 GLU B N 1
ATOM 662 C CA . GLU B 1 22 ? 3.438 15.492 5.102 1 98.81 22 GLU B CA 1
ATOM 663 C C . GLU B 1 22 ? 2.186 14.773 4.609 1 98.81 22 GLU B C 1
ATOM 665 O O . GLU B 1 22 ? 2.252 13.617 4.191 1 98.81 22 GLU B O 1
ATOM 670 N N . VAL B 1 23 ? 1.072 15.367 4.691 1 98.88 23 VAL B N 1
ATOM 671 C CA . VAL B 1 23 ? -0.173 14.812 4.168 1 98.88 23 VAL B CA 1
ATOM 672 C C . VAL B 1 23 ? -0.014 14.492 2.684 1 98.88 23 VAL B C 1
ATOM 674 O O . VAL B 1 23 ? -0.419 13.422 2.229 1 98.88 23 VAL B O 1
ATOM 677 N N . THR B 1 24 ? 0.572 15.461 2.02 1 98.88 24 THR B N 1
ATOM 678 C CA . THR B 1 24 ? 0.798 15.25 0.593 1 98.88 24 THR B CA 1
ATOM 679 C C . THR B 1 24 ? 1.724 14.055 0.362 1 98.88 24 THR B C 1
ATOM 681 O O . THR B 1 24 ? 1.46 13.219 -0.501 1 98.88 24 THR B O 1
ATOM 684 N N . ARG B 1 25 ? 2.775 13.867 1.026 1 98.75 25 ARG B N 1
ATOM 685 C CA . ARG B 1 25 ? 3.73 12.773 0.903 1 98.75 25 ARG B CA 1
ATOM 686 C C . ARG B 1 25 ? 3.068 11.438 1.215 1 98.75 25 ARG B C 1
ATOM 688 O O . ARG B 1 25 ? 3.197 10.477 0.448 1 98.75 25 ARG B O 1
ATOM 695 N N . LEU B 1 26 ? 2.369 11.445 2.275 1 98.81 26 LEU B N 1
ATOM 696 C CA . LEU B 1 26 ? 1.729 10.203 2.697 1 98.81 26 LEU B CA 1
ATOM 697 C C . LEU B 1 26 ? 0.625 9.805 1.726 1 98.81 26 LEU B C 1
ATOM 699 O O . LEU B 1 26 ? 0.41 8.617 1.479 1 98.81 26 LEU B O 1
ATOM 703 N N . GLY B 1 27 ? -0.015 10.859 1.266 1 98.75 27 GLY B N 1
ATOM 704 C CA . GLY B 1 27 ? -1.005 10.578 0.238 1 98.75 27 GLY B CA 1
ATOM 705 C C . GLY B 1 27 ? -0.412 9.938 -1.003 1 98.75 27 GLY B C 1
ATOM 706 O O . GLY B 1 27 ? -0.948 8.953 -1.517 1 98.75 27 GLY B O 1
ATOM 707 N N . SER B 1 28 ? 0.627 10.375 -1.447 1 98.81 28 SER B N 1
ATOM 708 C CA . SER B 1 28 ? 1.32 9.828 -2.609 1 98.81 28 SER B CA 1
ATOM 709 C C . SER B 1 28 ? 1.832 8.422 -2.334 1 98.81 28 SER B C 1
ATOM 711 O O . SER B 1 28 ? 1.75 7.543 -3.199 1 98.81 28 SER B O 1
ATOM 713 N N . LYS B 1 29 ? 2.371 8.281 -1.169 1 98.88 29 LYS B N 1
ATOM 714 C CA . LYS B 1 29 ? 2.84 6.961 -0.765 1 98.88 29 LYS B CA 1
ATOM 715 C C . LYS B 1 29 ? 1.7 5.945 -0.783 1 98.88 29 LYS B C 1
ATOM 717 O O . LYS B 1 29 ? 1.853 4.844 -1.315 1 98.88 29 LYS B O 1
ATOM 722 N N . ALA B 1 30 ? 0.634 6.367 -0.229 1 98.81 30 ALA B N 1
ATOM 723 C CA . ALA B 1 30 ? -0.525 5.48 -0.179 1 98.81 30 ALA B CA 1
ATOM 724 C C . ALA B 1 30 ? -1.023 5.148 -1.583 1 98.81 30 ALA B C 1
ATOM 726 O O . ALA B 1 30 ? -1.411 4.012 -1.859 1 98.81 30 ALA B O 1
ATOM 727 N N . ASP B 1 31 ? -0.993 6.055 -2.434 1 98.75 31 ASP B N 1
ATOM 728 C CA . ASP B 1 31 ? -1.414 5.836 -3.814 1 98.75 31 ASP B CA 1
ATOM 729 C C . ASP B 1 31 ? -0.491 4.844 -4.52 1 98.75 31 ASP B C 1
ATOM 731 O O . ASP B 1 31 ? -0.957 3.951 -5.23 1 98.75 31 ASP B O 1
ATOM 735 N N . ALA B 1 32 ? 0.791 4.973 -4.359 1 98.81 32 ALA B N 1
ATOM 736 C CA . ALA B 1 32 ? 1.756 4.059 -4.961 1 98.81 32 ALA B CA 1
ATOM 737 C C . ALA B 1 32 ? 1.576 2.641 -4.426 1 98.81 32 ALA B C 1
ATOM 739 O O . ALA B 1 32 ? 1.601 1.674 -5.191 1 98.81 32 ALA B O 1
ATOM 740 N N . GLN B 1 33 ? 1.357 2.592 -3.18 1 98.94 33 GLN B N 1
ATOM 741 C CA . GLN B 1 33 ? 1.16 1.287 -2.557 1 98.94 33 GLN B CA 1
ATOM 742 C C . GLN B 1 33 ? -0.115 0.622 -3.066 1 98.94 33 GLN B C 1
ATOM 744 O O . GLN B 1 33 ? -0.15 -0.594 -3.268 1 98.94 33 GLN B O 1
ATOM 749 N N . GLN B 1 34 ? -1.075 1.436 -3.277 1 98.88 34 GLN B N 1
ATOM 750 C CA . GLN B 1 34 ? -2.307 0.885 -3.836 1 98.88 34 GLN B CA 1
ATOM 751 C C . GLN B 1 34 ? -2.074 0.322 -5.234 1 98.88 34 GLN B C 1
ATOM 753 O O . GLN B 1 34 ? -2.615 -0.728 -5.586 1 98.88 34 GLN B O 1
ATOM 758 N N . GLY B 1 35 ? -1.37 1.026 -6.02 1 98.88 35 GLY B N 1
ATOM 759 C CA . GLY B 1 35 ? -1.021 0.519 -7.336 1 98.88 35 GLY B CA 1
ATOM 760 C C . GLY B 1 35 ? -0.278 -0.804 -7.289 1 98.88 35 GLY B C 1
ATOM 761 O O . GLY B 1 35 ? -0.555 -1.706 -8.086 1 98.88 35 GLY B O 1
ATOM 762 N N . GLU B 1 36 ? 0.618 -0.938 -6.387 1 98.94 36 GLU B N 1
ATOM 763 C CA . GLU B 1 36 ? 1.374 -2.176 -6.219 1 98.94 36 GLU B CA 1
ATOM 764 C C . GLU B 1 36 ? 0.465 -3.324 -5.793 1 98.94 36 GLU B C 1
ATOM 766 O O . GLU B 1 36 ? 0.595 -4.445 -6.289 1 98.94 36 GLU B O 1
ATOM 771 N N . ILE B 1 37 ? -0.395 -3.059 -4.879 1 98.94 37 ILE B N 1
ATOM 772 C CA . ILE B 1 37 ? -1.342 -4.062 -4.406 1 98.94 37 ILE B CA 1
ATOM 773 C C . ILE B 1 37 ? -2.17 -4.586 -5.578 1 98.94 37 ILE B C 1
ATOM 775 O O . ILE B 1 37 ? -2.348 -5.797 -5.727 1 98.94 37 ILE B O 1
ATOM 779 N N . GLU B 1 38 ? -2.584 -3.645 -6.375 1 98.88 38 GLU B N 1
ATOM 780 C CA . GLU B 1 38 ? -3.408 -4.039 -7.516 1 98.88 38 GLU B CA 1
ATOM 781 C C . GLU B 1 38 ? -2.596 -4.836 -8.531 1 98.88 38 GLU B C 1
ATOM 783 O O . GLU B 1 38 ? -3.094 -5.801 -9.109 1 98.88 38 GLU B O 1
ATOM 788 N N . SER B 1 39 ? -1.391 -4.527 -8.773 1 98.88 39 SER B N 1
ATOM 789 C CA . SER B 1 39 ? -0.507 -5.258 -9.68 1 98.88 39 SER B CA 1
ATOM 790 C C . SER B 1 39 ? -0.247 -6.672 -9.172 1 98.88 39 SER B C 1
ATOM 792 O O . SER B 1 39 ? -0.317 -7.633 -9.945 1 98.88 39 SER B O 1
ATOM 794 N N . GLN B 1 40 ? -0.011 -6.758 -7.914 1 98.88 40 GLN B N 1
ATOM 795 C CA . GLN B 1 40 ? 0.252 -8.062 -7.316 1 98.88 40 GLN B CA 1
ATOM 796 C C . GLN B 1 40 ? -0.993 -8.945 -7.352 1 98.88 40 GLN B C 1
ATOM 798 O O . GLN B 1 40 ? -0.896 -10.156 -7.562 1 98.88 40 GLN B O 1
ATOM 803 N N . LYS B 1 41 ? -2.086 -8.289 -7.176 1 98.94 41 LYS B N 1
ATOM 804 C CA . LYS B 1 41 ? -3.334 -9.047 -7.254 1 98.94 41 LYS B CA 1
ATOM 805 C C . LYS B 1 41 ? -3.5 -9.688 -8.633 1 98.94 41 LYS B C 1
ATOM 807 O O . LYS B 1 41 ? -3.936 -10.836 -8.734 1 98.94 41 LYS B O 1
ATOM 812 N N . LEU B 1 42 ? -3.17 -9.016 -9.648 1 98.88 42 LEU B N 1
ATOM 813 C CA . LEU B 1 42 ? -3.244 -9.539 -11.008 1 98.88 42 LEU B CA 1
ATOM 814 C C . LEU B 1 42 ? -2.252 -10.68 -11.203 1 98.88 42 LEU B C 1
ATOM 816 O O . LEU B 1 42 ? -2.586 -11.703 -11.805 1 98.88 42 LEU B O 1
ATOM 820 N N . ASP B 1 43 ? -1.093 -10.516 -10.719 1 98.88 43 ASP B N 1
ATOM 821 C CA . ASP B 1 43 ? -0.086 -11.562 -10.82 1 98.88 43 ASP B CA 1
ATOM 822 C C . ASP B 1 43 ? -0.549 -12.836 -10.117 1 98.88 43 ASP B C 1
ATOM 824 O O . ASP B 1 43 ? -0.385 -13.938 -10.641 1 98.88 43 ASP B O 1
ATOM 828 N N . ILE B 1 44 ? -1.099 -12.648 -8.984 1 98.94 44 ILE B N 1
ATOM 829 C CA . ILE B 1 44 ? -1.598 -13.781 -8.211 1 98.94 44 ILE B CA 1
ATOM 830 C C . ILE B 1 44 ? -2.684 -14.508 -9.008 1 98.94 44 ILE B C 1
ATOM 832 O O . ILE B 1 44 ? -2.699 -15.742 -9.07 1 98.94 44 ILE B O 1
ATOM 836 N N . GLN B 1 45 ? -3.498 -13.711 -9.633 1 98.81 45 GLN B N 1
ATOM 837 C CA . GLN B 1 45 ? -4.57 -14.297 -10.43 1 98.81 45 GLN B CA 1
ATOM 838 C C . GLN B 1 45 ? -4.012 -15.094 -11.602 1 98.81 45 GLN B C 1
ATOM 840 O O . GLN B 1 45 ? -4.48 -16.203 -11.883 1 98.81 45 GLN B O 1
ATOM 845 N N . VAL B 1 46 ? -3.102 -14.578 -12.25 1 98.88 46 VAL B N 1
ATOM 846 C CA . VAL B 1 46 ? -2.484 -15.234 -13.398 1 98.88 46 VAL B CA 1
ATOM 847 C C . VAL B 1 46 ? -1.805 -16.531 -12.953 1 98.88 46 VAL B C 1
ATOM 849 O O . VAL B 1 46 ? -1.98 -17.578 -13.578 1 98.88 46 VAL B O 1
ATOM 852 N N . LYS B 1 47 ? -1.115 -16.453 -11.898 1 98.81 47 LYS B N 1
ATOM 853 C CA . LYS B 1 47 ? -0.395 -17.625 -11.398 1 98.81 47 LYS B CA 1
ATOM 854 C C . LYS B 1 47 ? -1.361 -18.703 -10.906 1 98.81 47 LYS B C 1
ATOM 856 O O . LYS B 1 47 ? -1.119 -19.891 -11.102 1 98.81 47 LYS B O 1
ATOM 861 N N . SER B 1 48 ? -2.439 -18.234 -10.297 1 98.81 48 SER B N 1
ATOM 862 C CA . SER B 1 48 ? -3.463 -19.172 -9.867 1 98.81 48 SER B CA 1
ATOM 863 C C . SER B 1 48 ? -4.066 -19.922 -11.055 1 98.81 48 SER B C 1
ATOM 865 O O . SER B 1 48 ? -4.27 -21.125 -11 1 98.81 48 SER B O 1
ATOM 867 N N . ARG B 1 49 ? -4.336 -19.281 -12.117 1 98.75 49 ARG B N 1
ATOM 868 C CA . ARG B 1 49 ? -4.871 -19.906 -13.32 1 98.75 49 ARG B CA 1
ATOM 869 C C . ARG B 1 49 ? -3.871 -20.891 -13.914 1 98.75 49 ARG B C 1
ATOM 871 O O . ARG B 1 49 ? -4.25 -21.984 -14.336 1 98.75 49 ARG B O 1
ATOM 878 N N . ARG B 1 50 ? -2.689 -20.531 -13.922 1 98.5 50 ARG B N 1
ATOM 879 C CA . ARG B 1 50 ? -1.64 -21.391 -14.445 1 98.5 50 ARG B CA 1
ATOM 880 C C . ARG B 1 50 ? -1.526 -22.672 -13.617 1 98.5 50 ARG B C 1
ATOM 882 O O . ARG B 1 50 ? -1.388 -23.766 -14.172 1 98.5 50 ARG B O 1
ATOM 889 N N . ILE B 1 51 ? -1.55 -22.516 -12.328 1 98.62 51 ILE B N 1
ATOM 890 C CA . ILE B 1 51 ? -1.497 -23.672 -11.43 1 98.62 51 ILE B CA 1
ATOM 891 C C . ILE B 1 51 ? -2.676 -24.594 -11.719 1 98.62 51 ILE B C 1
ATOM 893 O O . ILE B 1 51 ? -2.5 -25.812 -11.844 1 98.62 51 ILE B O 1
ATOM 897 N N . ASN B 1 52 ? -3.824 -23.938 -11.805 1 98.25 52 ASN B N 1
ATOM 898 C CA . ASN B 1 52 ? -5.012 -24.734 -12.102 1 98.25 52 ASN B CA 1
ATOM 899 C C . ASN B 1 52 ? -4.871 -25.484 -13.414 1 98.25 52 ASN B C 1
ATOM 901 O O . ASN B 1 52 ? -5.215 -26.672 -13.5 1 98.25 52 ASN B O 1
ATOM 905 N N . ASP B 1 53 ? -4.359 -24.859 -14.43 1 97.5 53 ASP B N 1
ATOM 906 C CA . ASP B 1 53 ? -4.156 -25.469 -15.734 1 97.5 53 ASP B CA 1
ATOM 907 C C . ASP B 1 53 ? -3.162 -26.625 -15.641 1 97.5 53 ASP B C 1
ATOM 909 O O . ASP B 1 53 ? -3.395 -27.703 -16.203 1 97.5 53 ASP B O 1
ATOM 913 N N . LEU B 1 54 ? -2.121 -26.453 -14.93 1 96.69 54 LEU B N 1
ATOM 914 C CA . LEU B 1 54 ? -1.088 -27.469 -14.789 1 96.69 54 LEU B CA 1
ATOM 915 C C . LEU B 1 54 ? -1.606 -28.672 -14 1 96.69 54 LEU B C 1
ATOM 917 O O . LEU B 1 54 ? -1.309 -29.812 -14.336 1 96.69 54 LEU B O 1
ATOM 921 N N . GLU B 1 55 ? -2.361 -28.359 -13.047 1 95.38 55 GLU B N 1
ATOM 922 C CA . GLU B 1 55 ? -2.934 -29.438 -12.25 1 95.38 55 GLU B CA 1
ATOM 923 C C . GLU B 1 55 ? -3.943 -30.25 -13.062 1 95.38 55 GLU B C 1
ATOM 925 O O . GLU B 1 55 ? -3.982 -31.484 -12.961 1 95.38 55 GLU B O 1
ATOM 930 N N . ALA B 1 56 ? -4.734 -29.547 -13.836 1 93.94 56 ALA B N 1
ATOM 931 C CA . ALA B 1 56 ? -5.688 -30.234 -14.711 1 93.94 56 ALA B CA 1
ATOM 932 C C . ALA B 1 56 ? -4.965 -31.125 -15.719 1 93.94 56 ALA B C 1
ATOM 934 O O . ALA B 1 56 ? -5.367 -32.281 -15.945 1 93.94 56 ALA B O 1
ATOM 935 N N . ALA B 1 57 ? -3.93 -30.703 -16.203 1 90.31 57 ALA B N 1
ATOM 936 C CA . ALA B 1 57 ? -3.137 -31.469 -17.172 1 90.31 57 ALA B CA 1
ATOM 937 C C . ALA B 1 57 ? -2.531 -32.719 -16.516 1 90.31 57 ALA B C 1
ATOM 939 O O . ALA B 1 57 ? -2.518 -33.781 -17.125 1 90.31 57 ALA B O 1
ATOM 940 N N . ARG B 1 58 ? -2.086 -32.5 -15.352 1 87.5 58 ARG B N 1
ATOM 941 C CA . ARG B 1 58 ? -1.503 -33.594 -14.602 1 87.5 58 ARG B CA 1
ATOM 942 C C . ARG B 1 58 ? -2.543 -34.688 -14.328 1 87.5 58 ARG B C 1
ATOM 944 O O . ARG B 1 58 ? -2.256 -35.875 -14.469 1 87.5 58 ARG B O 1
ATOM 951 N N . LYS B 1 59 ? -3.727 -34.281 -14.023 1 88 59 LYS B N 1
ATOM 952 C CA . LYS B 1 59 ? -4.797 -35.219 -13.742 1 88 59 LYS B CA 1
ATOM 953 C C . LYS B 1 59 ? -5.176 -36 -15 1 88 59 LYS B C 1
ATOM 955 O O . LYS B 1 59 ? -5.418 -37.219 -14.938 1 88 59 LYS B O 1
ATOM 960 N N . ILE B 1 60 ? -5.188 -35.406 -16.125 1 85.44 60 ILE B N 1
ATOM 961 C CA . ILE B 1 60 ? -5.52 -36.031 -17.391 1 85.44 60 ILE B CA 1
ATOM 962 C C . ILE B 1 60 ? -4.43 -37.031 -17.766 1 85.44 60 ILE B C 1
ATOM 964 O O . ILE B 1 60 ? -4.727 -38.156 -18.188 1 85.44 60 ILE B O 1
ATOM 968 N N . ALA B 1 61 ? -3.244 -36.812 -17.469 1 83.75 61 ALA B N 1
ATOM 969 C CA . ALA B 1 61 ? -2.115 -37.656 -17.812 1 83.75 61 ALA B CA 1
ATOM 970 C C . ALA B 1 61 ? -2.098 -38.906 -16.922 1 83.75 61 ALA B C 1
ATOM 972 O O . ALA B 1 61 ? -1.747 -40 -17.375 1 83.75 61 ALA B O 1
ATOM 973 N N . GLU B 1 62 ? -2.465 -38.781 -15.75 1 82.31 62 GLU B N 1
ATOM 974 C CA . GLU B 1 62 ? -2.459 -39.875 -14.812 1 82.31 62 GLU B CA 1
ATOM 975 C C . GLU B 1 62 ? -3.559 -40.875 -15.141 1 82.31 62 GLU B C 1
ATOM 977 O O . GLU B 1 62 ? -3.447 -42.062 -14.805 1 82.31 62 GLU B O 1
ATOM 982 N N . HIS B 1 63 ? -4.547 -40.531 -15.867 1 83.19 63 HIS B N 1
ATOM 983 C CA . HIS B 1 63 ? -5.664 -41.406 -16.188 1 83.19 63 HIS B CA 1
ATOM 984 C C . HIS B 1 63 ? -5.508 -41.969 -17.594 1 83.19 63 HIS B C 1
ATOM 986 O O . HIS B 1 63 ? -6.289 -42.844 -18 1 83.19 63 HIS B O 1
ATOM 992 N N . GLN B 1 64 ? -4.465 -41.656 -18.266 1 71.44 64 GLN B N 1
ATOM 993 C CA . GLN B 1 64 ? -4.172 -42.281 -19.562 1 71.44 64 GLN B CA 1
ATOM 994 C C . GLN B 1 64 ? -3.143 -43.406 -19.422 1 71.44 64 GLN B C 1
ATOM 996 O O . GLN B 1 64 ? -3.242 -44.438 -20.078 1 71.44 64 GLN B O 1
#

Foldseek 3Di:
DVVVVVVVVVVVVVVVVVVVVVVVVVVVVVVVVVVVVVVVVVVVVVVVVVVVVVVVVVVVVVVD/DVVVVVVVVVVVVVVVVVVVVVVVVVVVVVVVVVVVVVVVVVVVVVVVVVVVVVVVVVVVVVVD

Organism: NCBI:txid109376

pLDDT: mean 93.15, std 9.25, range [61.69, 98.94]

Sequence (128 aa):
MVKAAKADLDQARVRISELEAEVTRLGSKADAQQGEIESQKLDIQVKSRRINDLEAARKIAEHQMVKAAKADLDQARVRISELEAEVTRLGSKADAQQGEIESQKLDIQVKSRRINDLEAARKIAEHQ

Radius of gyration: 27.79 Å; Cα contacts (8 Å, |Δi|>4): 77; chains: 2; bounding box: 19×86×45 Å

Solvent-accessible surface area (backbone atoms only — not comparable to full-atom values): 6691 Å² total; per-residue (Å²): 110,66,65,58,48,48,52,52,37,51,51,40,51,52,48,39,52,53,38,52,51,48,37,52,52,37,49,51,50,36,52,53,43,48,53,50,44,54,52,48,52,52,51,43,51,53,47,50,52,49,42,52,52,51,50,52,50,52,54,56,59,73,74,106,110,66,64,58,48,50,52,51,38,51,50,40,51,53,50,38,52,55,38,52,51,48,37,51,51,38,49,51,50,36,50,53,45,49,52,49,42,55,52,47,51,50,50,43,51,53,46,50,52,50,41,51,52,51,51,52,51,51,55,55,59,74,74,106

Secondary structure (DSSP, 8-state):
-HHHHHHHHHHHHHHHHHHHHHHHHHHHHHHHHHHHHHHHHHHHHHHHHHHHHHHHHHHHHHH-/-HHHHHHHHHHHHHHHHHHHHHHHHHHHHHHHHHHHHHHHHHHHHHHHHHHHHHHHHHHHHHT-